Protein AF-W9SFI8-F1 (afdb_monomer_lite)

Radius of gyration: 24.05 Å; chains: 1; bounding box: 27×28×85 Å

Organism: NCBI:txid981085

Structure (mmCIF, N/CA/C/O backbone):
data_AF-W9SFI8-F1
#
_entry.id   AF-W9SFI8-F1
#
loop_
_atom_site.group_PDB
_atom_site.id
_atom_site.type_symbol
_atom_site.label_atom_id
_atom_site.label_alt_id
_atom_site.label_comp_id
_atom_site.label_asym_id
_atom_site.label_entity_id
_atom_site.label_seq_id
_atom_site.pdbx_PDB_ins_code
_atom_site.Cartn_x
_atom_site.Cartn_y
_atom_site.Cartn_z
_atom_site.occupancy
_atom_site.B_iso_or_equiv
_atom_site.auth_seq_id
_atom_site.auth_comp_id
_atom_site.auth_asym_id
_atom_site.auth_atom_id
_atom_site.pdbx_PDB_model_num
ATOM 1 N N . MET A 1 1 ? -3.828 17.458 65.292 1.00 52.97 1 MET A N 1
ATOM 2 C CA . MET A 1 1 ? -2.712 16.498 65.233 1.00 52.97 1 MET A CA 1
ATOM 3 C C . MET A 1 1 ? -3.108 15.326 66.095 1.00 52.97 1 MET A C 1
ATOM 5 O O . MET A 1 1 ? -3.157 15.507 67.297 1.00 52.97 1 MET A O 1
ATOM 9 N N . GLU A 1 2 ? -3.453 14.208 65.468 1.00 46.56 2 GLU A N 1
ATOM 10 C CA . GLU A 1 2 ? -3.352 12.854 66.014 1.00 46.56 2 GLU A CA 1
ATOM 11 C C . GLU A 1 2 ? -3.424 11.916 64.805 1.00 46.56 2 GLU A C 1
ATOM 13 O O . GLU A 1 2 ? -4.372 11.939 64.022 1.00 46.56 2 GLU A O 1
ATOM 18 N N . GLU A 1 3 ? -2.321 11.217 64.590 1.00 44.62 3 GLU A N 1
ATOM 19 C CA . GLU A 1 3 ? -2.134 10.160 63.610 1.00 44.62 3 GLU A CA 1
ATOM 20 C C . GLU A 1 3 ? -2.510 8.836 64.289 1.00 44.62 3 GLU A C 1
ATOM 22 O O . GLU A 1 3 ? -2.102 8.624 65.431 1.00 44.62 3 GLU A O 1
ATOM 27 N N . ASN A 1 4 ? -3.223 7.934 63.610 1.00 44.16 4 ASN A N 1
ATOM 28 C CA . ASN A 1 4 ? -2.739 6.558 63.472 1.00 44.16 4 ASN A CA 1
ATOM 29 C C . ASN A 1 4 ? -3.579 5.724 62.505 1.00 44.16 4 ASN A C 1
ATOM 31 O O . ASN A 1 4 ? -4.810 5.744 62.531 1.00 44.16 4 ASN A O 1
ATOM 35 N N . GLY A 1 5 ? -2.869 4.964 61.675 1.00 44.84 5 GLY A N 1
ATOM 36 C CA . GLY A 1 5 ? -3.425 3.943 60.804 1.00 44.84 5 GLY A C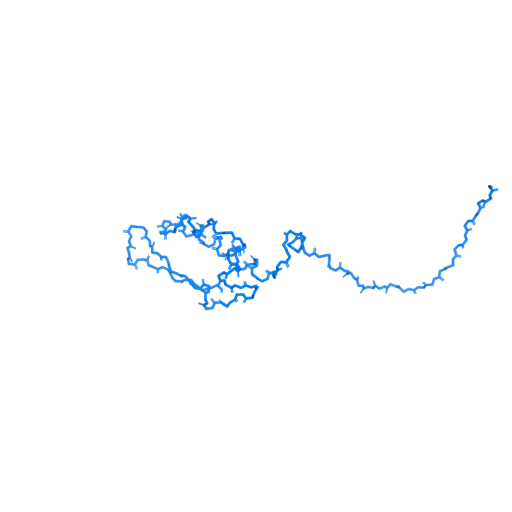A 1
ATOM 37 C C . GLY A 1 5 ? -3.803 2.660 61.545 1.00 44.84 5 GLY A C 1
ATOM 38 O O . GLY A 1 5 ? -3.413 2.414 62.684 1.00 44.84 5 GLY A O 1
ATOM 39 N N . GLY A 1 6 ? -4.550 1.808 60.848 1.00 35.06 6 GLY A N 1
ATOM 40 C CA . G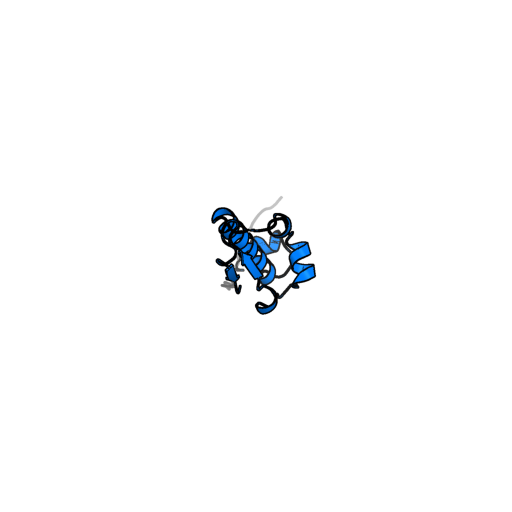LY A 1 6 ? -4.905 0.477 61.323 1.00 35.06 6 GLY A CA 1
ATOM 41 C C . GLY A 1 6 ? -5.645 -0.308 60.251 1.00 35.06 6 GLY A C 1
ATOM 42 O O . GLY A 1 6 ? -6.807 -0.050 59.970 1.00 35.06 6 GLY A O 1
ATOM 43 N N . SER A 1 7 ? -4.917 -1.236 59.641 1.00 50.00 7 SER A N 1
ATOM 44 C CA . SER A 1 7 ? -5.289 -2.109 58.528 1.00 50.00 7 SER A CA 1
ATOM 45 C C . SER A 1 7 ? -6.523 -2.985 58.797 1.00 50.00 7 SER A C 1
ATOM 47 O O . SER A 1 7 ? -6.740 -3.447 59.916 1.00 50.00 7 SER A O 1
ATOM 49 N N . SER A 1 8 ? -7.289 -3.302 57.752 1.00 46.19 8 SER A N 1
ATOM 50 C CA . SER A 1 8 ? -8.153 -4.489 57.713 1.00 46.19 8 SER A CA 1
ATOM 51 C C . SER A 1 8 ? -8.224 -5.009 56.282 1.00 46.19 8 SER A C 1
ATOM 53 O O . SER A 1 8 ? -8.701 -4.329 55.377 1.00 46.19 8 SER A O 1
ATOM 55 N N . GLY A 1 9 ? -7.662 -6.201 56.091 1.00 42.72 9 GLY A N 1
ATOM 56 C CA . GLY A 1 9 ? -7.616 -6.903 54.819 1.00 42.72 9 GLY A CA 1
ATOM 57 C C . GLY A 1 9 ? -8.971 -7.454 54.379 1.00 42.72 9 GLY A C 1
ATOM 58 O O . GLY A 1 9 ? -9.877 -7.676 55.179 1.00 42.72 9 GLY A O 1
ATOM 59 N N . GLY A 1 10 ? -9.066 -7.723 53.082 1.00 35.44 10 GLY A N 1
ATOM 60 C CA . GLY A 1 10 ? -10.178 -8.422 52.451 1.00 35.44 10 GLY A CA 1
ATOM 61 C C . GLY A 1 10 ? -9.831 -8.652 50.989 1.00 35.44 10 GLY A C 1
ATOM 62 O O . GLY A 1 10 ? -9.681 -7.694 50.241 1.00 35.44 10 GLY A O 1
ATOM 63 N N . GLY A 1 11 ? -9.584 -9.911 50.639 1.00 45.00 11 GLY A N 1
ATOM 64 C CA . GLY A 1 11 ? -8.955 -10.329 49.393 1.00 45.00 11 GLY A CA 1
ATOM 65 C C . GLY A 1 11 ? -9.792 -10.154 48.129 1.00 45.00 11 GLY A C 1
ATOM 66 O O . GLY A 1 11 ? -11.002 -9.944 48.160 1.00 45.00 11 GLY A O 1
ATOM 67 N N . GLY A 1 12 ? -9.092 -10.317 47.010 1.00 39.34 12 GLY A N 1
ATOM 68 C CA . GLY A 1 12 ? -9.652 -10.375 45.670 1.00 39.34 12 GLY A CA 1
ATOM 69 C C . GLY A 1 12 ? -8.699 -9.729 44.682 1.00 39.34 12 GLY A C 1
ATOM 70 O O . GLY A 1 12 ? -8.871 -8.565 44.350 1.00 39.34 12 GLY A O 1
ATOM 71 N N . GLU A 1 13 ? -7.688 -10.469 44.226 1.00 47.56 13 GLU A N 1
ATOM 72 C CA . GLU A 1 13 ? -7.017 -10.164 42.962 1.00 47.56 13 GLU A CA 1
ATOM 73 C C . GLU A 1 13 ? -8.071 -10.144 41.845 1.00 47.56 13 GLU A C 1
ATOM 75 O O . GLU A 1 13 ? -8.671 -11.188 41.570 1.00 47.56 13 GLU A O 1
ATOM 80 N N . PRO A 1 14 ? -8.289 -9.036 41.121 1.00 48.72 14 PRO A N 1
ATOM 81 C CA . PRO A 1 14 ? -8.623 -9.170 39.725 1.00 48.72 14 PRO A CA 1
ATOM 82 C C . PRO A 1 14 ? -7.301 -9.456 39.010 1.00 48.72 14 PRO A C 1
ATOM 84 O O . PRO A 1 14 ? -6.542 -8.542 38.693 1.00 48.72 14 PRO A O 1
ATOM 87 N N . ASN A 1 15 ? -7.029 -10.735 38.741 1.00 49.38 15 ASN A N 1
ATOM 88 C CA . ASN A 1 15 ? -6.148 -11.135 37.640 1.00 49.38 15 ASN A CA 1
ATOM 89 C C . ASN A 1 15 ? -6.818 -10.725 36.320 1.00 49.38 15 ASN A C 1
ATOM 91 O O . ASN A 1 15 ? -7.342 -11.533 35.561 1.00 49.38 15 ASN A O 1
ATOM 95 N N . GLY A 1 16 ? -6.878 -9.419 36.111 1.00 52.50 16 GLY A N 1
ATOM 96 C CA . GLY A 1 16 ? -7.240 -8.757 34.883 1.00 52.50 16 GLY A CA 1
ATOM 97 C C . GLY A 1 16 ? -6.113 -7.789 34.629 1.00 52.50 16 GLY A C 1
ATOM 98 O O . GLY A 1 16 ? -6.263 -6.594 34.864 1.00 52.50 16 GLY A O 1
ATOM 99 N N . GLU A 1 17 ? -4.961 -8.323 34.226 1.00 50.00 17 GLU A N 1
ATOM 100 C CA . GLU A 1 17 ? -3.935 -7.526 33.579 1.00 50.00 17 GLU A CA 1
ATOM 101 C C . GLU A 1 17 ? -4.649 -6.791 32.443 1.00 50.00 17 GLU A C 1
ATOM 103 O O . GLU A 1 17 ? -4.990 -7.376 31.414 1.00 50.00 17 GLU A O 1
ATOM 108 N N . THR A 1 18 ? -4.981 -5.517 32.659 1.00 57.53 18 THR A N 1
ATOM 109 C CA . THR A 1 18 ? -5.346 -4.612 31.581 1.00 57.53 18 THR A CA 1
ATOM 110 C C . THR A 1 18 ? -4.141 -4.620 30.668 1.00 57.53 18 THR A C 1
ATOM 112 O O . THR A 1 18 ? -3.165 -3.926 30.950 1.00 57.53 18 THR A O 1
ATOM 115 N N . LEU A 1 19 ? -4.170 -5.470 29.636 1.00 60.75 19 LEU A N 1
ATOM 116 C CA . LEU A 1 19 ? -3.234 -5.426 28.526 1.00 60.75 19 LEU A CA 1
ATOM 117 C C . LEU A 1 19 ? -3.214 -3.965 28.101 1.00 60.75 19 LEU A C 1
ATOM 119 O O . LEU A 1 19 ? -4.211 -3.460 27.580 1.00 60.75 19 LEU A O 1
ATOM 123 N N . GLY A 1 20 ? -2.139 -3.266 28.476 1.00 64.25 20 GLY A N 1
ATOM 124 C CA . GLY A 1 20 ? -2.043 -1.825 28.324 1.00 64.25 20 GLY A CA 1
ATOM 125 C C . GLY A 1 20 ? -2.396 -1.473 26.891 1.00 64.25 20 GLY A C 1
ATOM 126 O O . GLY A 1 20 ? -1.986 -2.176 25.962 1.00 64.25 20 GLY A O 1
ATOM 127 N N . THR A 1 21 ? -3.213 -0.438 26.709 1.00 65.25 21 THR A N 1
ATOM 128 C CA . THR A 1 21 ? -3.667 -0.037 25.381 1.00 65.25 21 THR A CA 1
ATOM 129 C C . THR A 1 21 ? -2.443 0.083 24.475 1.00 65.25 21 THR A C 1
ATOM 131 O O . THR A 1 21 ? -1.486 0.780 24.814 1.00 65.25 21 THR A O 1
ATOM 134 N N . CYS A 1 22 ? -2.424 -0.662 23.363 1.00 65.12 22 CYS A N 1
ATOM 135 C CA . CYS A 1 22 ? -1.280 -0.695 22.450 1.00 65.12 22 CYS A CA 1
ATOM 136 C C . CYS A 1 22 ? -0.866 0.742 22.111 1.00 65.12 22 CYS A C 1
ATOM 138 O O . CYS A 1 22 ? -1.745 1.545 21.811 1.00 65.12 22 CYS A O 1
ATOM 140 N N . LEU A 1 23 ? 0.431 1.077 22.117 1.00 71.88 23 LEU A N 1
ATOM 141 C CA . LEU A 1 23 ? 0.924 2.442 21.843 1.00 71.88 23 LEU A CA 1
ATOM 142 C C . LEU A 1 23 ? 0.316 3.057 20.569 1.00 71.88 23 LEU A C 1
ATOM 144 O O . LEU A 1 23 ? 0.106 4.265 20.498 1.00 71.88 23 LEU A O 1
ATOM 148 N N . SER A 1 24 ? -0.037 2.215 19.593 1.00 66.31 24 SER A N 1
ATOM 149 C CA . SER A 1 24 ? -0.761 2.614 18.384 1.00 66.31 24 SER A CA 1
ATOM 150 C C . SER A 1 24 ? -2.086 3.334 18.694 1.00 66.31 24 SER A C 1
ATOM 152 O O . SER A 1 24 ? -2.339 4.389 18.129 1.00 66.31 24 SER A O 1
ATOM 154 N N . SER A 1 25 ? -2.870 2.855 19.665 1.00 67.31 25 SER A N 1
ATOM 155 C CA . SER A 1 25 ? -4.146 3.463 20.093 1.00 67.31 25 SER A CA 1
ATOM 156 C C . SER A 1 25 ? -4.013 4.835 20.767 1.00 67.31 25 SER A C 1
ATOM 158 O O . SER A 1 25 ? -4.979 5.595 20.818 1.00 67.31 25 SER A O 1
ATOM 160 N N . LEU A 1 26 ? -2.827 5.163 21.291 1.00 70.06 26 LEU A N 1
ATOM 161 C CA . LEU A 1 26 ? -2.546 6.473 21.881 1.00 70.06 26 LEU A CA 1
ATOM 162 C C . LEU A 1 26 ? -2.245 7.518 20.798 1.00 70.06 26 LEU A C 1
ATOM 164 O O . LEU A 1 26 ? -2.596 8.687 20.942 1.00 70.06 26 LEU A O 1
ATOM 168 N N . ILE A 1 27 ? -1.590 7.086 19.720 1.00 75.75 27 ILE A N 1
ATOM 169 C CA . ILE A 1 27 ? -1.166 7.930 18.596 1.00 75.75 27 ILE A CA 1
ATOM 170 C C . ILE A 1 27 ? -2.294 8.066 17.568 1.00 75.75 27 ILE A C 1
ATOM 172 O O . ILE A 1 27 ? -2.421 9.090 16.898 1.00 75.75 27 ILE A O 1
ATOM 176 N N . ASP A 1 28 ? -3.132 7.041 17.458 1.00 78.25 28 ASP A N 1
ATOM 177 C CA . ASP A 1 28 ? -4.121 6.909 16.412 1.00 78.25 28 ASP A CA 1
ATOM 178 C C . ASP A 1 28 ? -5.450 6.367 16.955 1.00 78.25 28 ASP A C 1
ATOM 180 O O . ASP A 1 28 ? -5.529 5.273 17.508 1.00 78.25 28 ASP A O 1
ATOM 184 N N . LYS A 1 29 ? -6.518 7.148 16.760 1.00 80.25 29 LYS A N 1
ATOM 185 C CA . LYS A 1 29 ? -7.880 6.821 17.212 1.00 80.25 29 LYS A CA 1
ATOM 186 C C . LYS A 1 29 ? -8.664 5.954 16.222 1.00 80.25 29 LYS A C 1
ATOM 188 O O . LYS A 1 29 ? -9.821 5.636 16.488 1.00 80.25 29 LYS A O 1
ATOM 193 N N . GLY A 1 30 ? -8.096 5.647 15.056 1.00 82.31 30 GLY A N 1
ATOM 194 C CA . GLY A 1 30 ? -8.737 4.768 14.083 1.00 82.31 30 GLY A CA 1
ATOM 195 C C . GLY A 1 30 ? -8.504 3.285 14.367 1.00 82.31 30 GLY A C 1
ATOM 196 O O . GLY A 1 30 ? -7.928 2.892 15.378 1.00 82.31 30 GLY A O 1
ATOM 197 N N . SER A 1 31 ? -8.967 2.436 13.453 1.00 87.38 31 SER A N 1
ATOM 198 C CA . SER A 1 31 ? -8.809 0.987 13.575 1.00 87.38 31 SER A CA 1
ATOM 199 C C . SER A 1 31 ? -7.342 0.570 13.441 1.00 87.38 31 SER A C 1
ATOM 201 O O . SER A 1 31 ? -6.664 0.945 12.476 1.00 87.38 31 SER A O 1
ATOM 203 N N . VAL A 1 32 ? -6.889 -0.290 14.359 1.00 87.94 32 VAL A N 1
ATOM 204 C CA . VAL A 1 32 ? -5.560 -0.930 14.336 1.00 87.94 32 VAL A CA 1
ATOM 205 C C . VAL A 1 32 ? -5.328 -1.699 13.033 1.00 87.94 32 VAL A C 1
ATOM 207 O O . VAL A 1 32 ? -4.205 -1.786 12.544 1.00 87.94 32 VAL A O 1
ATOM 210 N N . GLU A 1 33 ? -6.381 -2.251 12.435 1.00 89.12 33 GLU A N 1
ATOM 211 C CA . GLU A 1 33 ? -6.282 -3.000 11.185 1.00 89.12 33 GLU A CA 1
ATOM 212 C C . GLU A 1 33 ? -5.878 -2.108 10.008 1.00 89.12 33 GLU A C 1
ATOM 214 O O . GLU A 1 33 ? -4.876 -2.391 9.353 1.00 89.12 33 GLU A O 1
ATOM 219 N N . SER A 1 34 ? -6.571 -0.983 9.796 1.00 91.62 34 SER A N 1
ATOM 220 C CA . SER A 1 34 ? -6.170 -0.012 8.765 1.00 91.62 34 SER A CA 1
ATOM 221 C C . SER A 1 34 ? -4.749 0.515 8.966 1.00 91.62 34 SER A C 1
ATOM 223 O O . SER A 1 34 ? -4.036 0.723 7.989 1.00 91.62 34 SER A O 1
ATOM 225 N N . HIS A 1 35 ? -4.314 0.676 10.219 1.00 92.19 35 HIS A N 1
ATOM 226 C CA . HIS A 1 35 ? -2.953 1.095 10.540 1.00 92.19 35 HIS A CA 1
ATOM 227 C C . HIS A 1 35 ? -1.928 0.036 10.113 1.00 92.19 35 HIS A C 1
ATOM 229 O O . HIS A 1 35 ? -0.926 0.364 9.479 1.00 92.19 35 HIS A O 1
ATOM 235 N N . ARG A 1 36 ? -2.186 -1.245 10.411 1.00 91.44 36 ARG A N 1
ATOM 236 C CA . ARG A 1 36 ? -1.312 -2.352 9.995 1.00 91.44 36 ARG A CA 1
ATOM 237 C C . ARG A 1 36 ? -1.206 -2.437 8.477 1.00 91.44 36 ARG A C 1
ATOM 239 O O . ARG A 1 36 ? -0.091 -2.432 7.970 1.00 91.44 36 ARG A O 1
ATOM 246 N N . TYR A 1 37 ? -2.331 -2.434 7.759 1.00 93.25 37 TYR A N 1
ATOM 247 C CA . TYR A 1 37 ? -2.314 -2.476 6.293 1.00 93.25 37 TYR A CA 1
ATOM 248 C C . TYR A 1 37 ? -1.607 -1.271 5.680 1.00 93.25 37 TYR A C 1
ATOM 250 O O . TYR A 1 37 ? -0.861 -1.430 4.715 1.00 93.25 37 TYR A O 1
ATOM 258 N N . PHE A 1 38 ? -1.802 -0.081 6.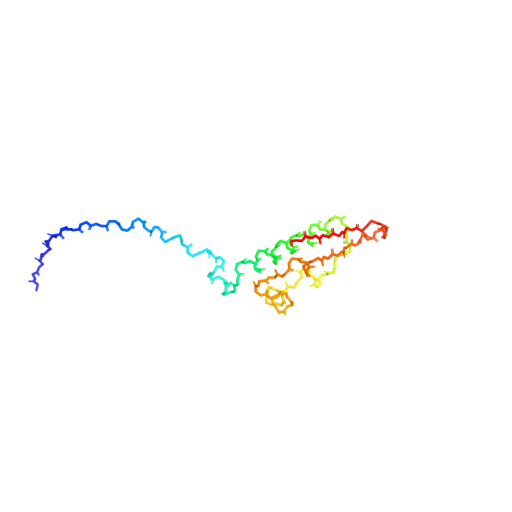250 1.00 93.62 38 PHE A N 1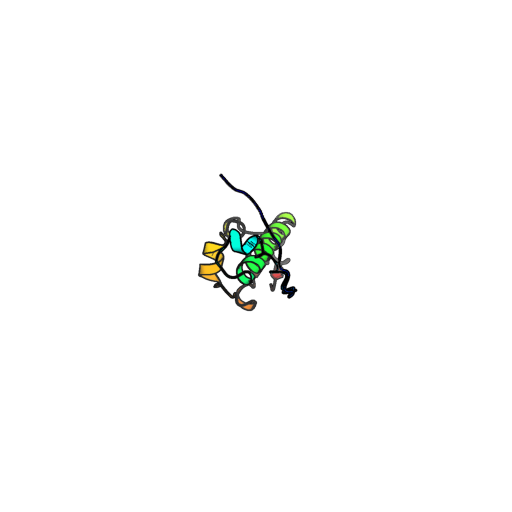
ATOM 259 C CA . PHE A 1 38 ? -1.085 1.114 5.828 1.00 93.62 38 PHE A CA 1
ATOM 260 C C . PHE A 1 38 ? 0.431 0.922 5.949 1.00 93.62 38 PHE A C 1
ATOM 262 O O . PHE A 1 38 ? 1.133 1.038 4.947 1.00 93.62 38 PHE A O 1
ATOM 269 N N . LEU A 1 39 ? 0.935 0.551 7.131 1.00 93.62 39 LEU A N 1
ATOM 270 C CA . LEU A 1 39 ? 2.371 0.337 7.340 1.00 93.62 39 LEU A CA 1
ATOM 271 C C . LEU A 1 39 ? 2.922 -0.766 6.434 1.00 93.62 39 LEU A C 1
ATOM 273 O O . LEU A 1 39 ? 3.939 -0.563 5.774 1.00 93.62 39 LEU A O 1
ATOM 277 N N . SER A 1 40 ? 2.225 -1.903 6.341 1.00 93.25 40 SER A N 1
ATOM 278 C CA . SER A 1 40 ? 2.608 -3.001 5.452 1.00 93.25 40 SER A CA 1
ATOM 279 C C . SER A 1 40 ? 2.716 -2.538 4.002 1.00 93.25 40 SER A C 1
ATOM 281 O O . SER A 1 40 ? 3.693 -2.875 3.334 1.00 93.25 40 SER A O 1
ATOM 283 N N . ARG A 1 41 ? 1.763 -1.728 3.523 1.00 93.50 41 ARG A N 1
ATOM 284 C CA . ARG A 1 41 ? 1.777 -1.170 2.167 1.00 93.50 41 ARG A CA 1
ATOM 285 C C . ARG A 1 41 ? 2.958 -0.232 1.949 1.00 93.50 41 ARG A C 1
ATOM 287 O O . ARG A 1 41 ? 3.644 -0.390 0.943 1.00 93.50 41 ARG A O 1
ATOM 294 N N . ILE A 1 42 ? 3.209 0.705 2.864 1.00 94.81 42 ILE A N 1
ATOM 295 C CA . ILE A 1 42 ? 4.335 1.643 2.746 1.00 94.81 42 ILE A CA 1
ATOM 296 C C . ILE A 1 42 ? 5.658 0.880 2.676 1.00 94.81 42 ILE A C 1
ATOM 298 O O . ILE A 1 42 ? 6.403 1.051 1.713 1.00 94.81 42 ILE A O 1
ATOM 302 N N . THR A 1 43 ? 5.893 -0.052 3.603 1.00 95.31 43 THR A N 1
ATOM 303 C CA . THR A 1 43 ? 7.109 -0.875 3.601 1.00 95.31 43 THR A CA 1
ATOM 304 C C . THR A 1 43 ? 7.267 -1.653 2.295 1.00 95.31 43 THR A C 1
ATOM 306 O O . THR A 1 43 ? 8.362 -1.716 1.742 1.00 95.31 43 THR A O 1
ATOM 309 N N . LEU A 1 44 ? 6.190 -2.234 1.757 1.00 94.62 44 LEU A N 1
ATOM 310 C CA . LEU A 1 44 ? 6.248 -2.968 0.489 1.00 94.62 44 LEU A CA 1
ATOM 311 C C . LEU A 1 44 ? 6.596 -2.059 -0.694 1.00 94.62 44 LEU A C 1
ATOM 313 O O . LEU A 1 44 ? 7.402 -2.442 -1.541 1.00 94.62 44 LEU A O 1
ATOM 317 N N . LEU A 1 45 ? 6.012 -0.863 -0.754 1.00 95.00 45 LEU A N 1
ATOM 318 C CA . LEU A 1 45 ? 6.283 0.116 -1.806 1.00 95.00 45 LEU A CA 1
ATOM 319 C C . LEU A 1 45 ? 7.730 0.619 -1.752 1.00 95.00 45 LEU A C 1
ATOM 321 O O . LEU A 1 45 ? 8.390 0.675 -2.789 1.00 95.00 45 LEU A O 1
ATOM 325 N N . GLU A 1 46 ? 8.254 0.905 -0.561 1.00 96.00 46 GLU A N 1
ATOM 326 C CA . GLU A 1 46 ? 9.666 1.253 -0.358 1.00 96.00 46 GLU A CA 1
ATOM 327 C C . GLU A 1 46 ? 10.584 0.102 -0.787 1.00 96.00 46 GLU A C 1
ATOM 329 O O . GLU A 1 46 ? 11.470 0.283 -1.621 1.00 96.00 46 GLU A O 1
ATOM 334 N N . MET A 1 47 ? 10.291 -1.122 -0.339 1.00 96.12 47 MET A N 1
ATOM 335 C CA . MET A 1 47 ? 11.029 -2.323 -0.731 1.00 96.12 47 MET A CA 1
ATOM 336 C C . MET A 1 47 ? 11.052 -2.570 -2.246 1.00 96.12 47 MET A C 1
ATOM 338 O O . MET A 1 47 ? 12.018 -3.140 -2.764 1.00 96.12 47 MET A O 1
ATOM 342 N N . LEU A 1 48 ? 9.969 -2.244 -2.951 1.00 95.19 48 LEU A N 1
ATOM 343 C CA . LEU A 1 48 ? 9.872 -2.383 -4.404 1.00 95.19 48 LEU A CA 1
ATOM 344 C C . LEU A 1 48 ? 10.664 -1.280 -5.107 1.00 95.19 48 LEU A C 1
ATOM 346 O O . LEU A 1 48 ? 11.393 -1.566 -6.058 1.00 95.19 48 LEU A O 1
ATOM 350 N N . LYS A 1 49 ? 10.586 -0.044 -4.609 1.00 95.25 49 LYS A N 1
ATOM 351 C CA . LYS A 1 49 ? 11.388 1.077 -5.103 1.00 95.25 49 LYS A CA 1
ATOM 352 C C . LYS A 1 49 ? 12.886 0.778 -5.004 1.00 95.25 49 LYS A C 1
ATOM 354 O O . LYS A 1 49 ? 13.591 0.918 -6.001 1.00 95.25 49 LYS A O 1
ATOM 359 N N . ASP A 1 50 ? 13.346 0.276 -3.860 1.00 95.62 50 ASP A N 1
ATOM 360 C CA . ASP A 1 50 ? 14.753 -0.092 -3.634 1.00 95.62 50 ASP A CA 1
ATOM 361 C C . ASP A 1 50 ? 15.232 -1.205 -4.578 1.00 95.62 50 ASP A C 1
ATOM 363 O O . ASP A 1 50 ? 16.408 -1.282 -4.930 1.00 95.62 50 ASP A O 1
ATOM 367 N N . ARG A 1 51 ? 14.310 -2.055 -5.044 1.00 94.81 51 ARG A N 1
ATOM 368 C CA . ARG A 1 51 ? 14.574 -3.119 -6.025 1.00 94.81 51 ARG A CA 1
ATOM 369 C C . ARG A 1 51 ? 14.496 -2.658 -7.484 1.00 94.81 51 ARG A C 1
ATOM 371 O O . ARG A 1 51 ? 14.577 -3.498 -8.375 1.00 94.81 51 ARG A O 1
ATOM 378 N N . GLY A 1 52 ? 14.331 -1.362 -7.748 1.00 95.44 52 GLY A N 1
ATOM 379 C CA . GLY A 1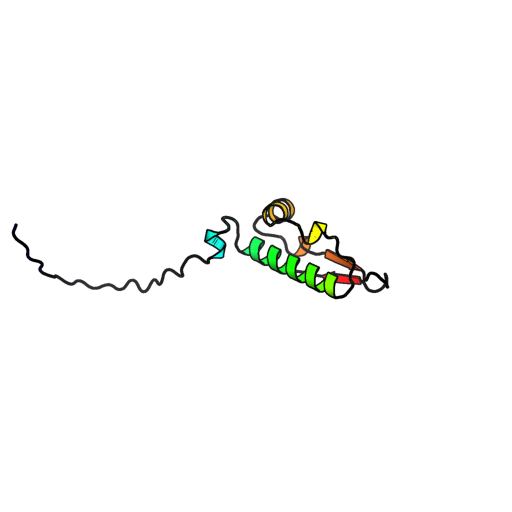 52 ? 14.286 -0.813 -9.107 1.00 95.44 52 GLY A CA 1
ATOM 380 C C . GLY A 1 52 ? 12.913 -0.891 -9.784 1.00 95.44 52 GLY A C 1
ATOM 381 O O . GLY A 1 52 ? 12.823 -0.791 -11.011 1.00 95.44 52 GLY A O 1
ATOM 382 N N . TYR A 1 53 ? 11.833 -1.063 -9.016 1.00 96.50 53 TYR A N 1
ATOM 383 C CA . TYR A 1 53 ? 10.475 -0.933 -9.546 1.00 96.50 53 TYR A CA 1
ATOM 384 C C . TYR A 1 53 ? 10.036 0.530 -9.618 1.00 96.50 53 TYR A C 1
ATOM 386 O O . TYR A 1 53 ? 10.437 1.372 -8.815 1.00 96.50 53 TYR A O 1
ATOM 394 N N . SER A 1 54 ? 9.181 0.825 -10.595 1.00 95.25 54 SER A N 1
ATOM 395 C CA . SER A 1 54 ? 8.566 2.136 -10.761 1.00 95.25 54 SER A CA 1
ATOM 396 C C . SER A 1 54 ? 7.472 2.318 -9.713 1.00 95.25 54 SER A C 1
ATOM 398 O O . SER A 1 54 ? 6.349 1.840 -9.876 1.00 95.25 54 SER A O 1
ATOM 400 N N . VAL A 1 55 ? 7.835 2.970 -8.611 1.00 94.94 55 VAL A N 1
ATOM 401 C CA . VAL A 1 55 ? 6.928 3.302 -7.511 1.00 94.94 55 VAL A CA 1
ATOM 402 C C . VAL A 1 55 ? 6.804 4.825 -7.419 1.00 94.94 55 VAL A C 1
ATOM 404 O O . VAL A 1 55 ? 7.814 5.495 -7.177 1.00 94.94 55 VAL A O 1
ATOM 407 N N . PRO A 1 56 ? 5.601 5.397 -7.609 1.00 92.25 56 PRO A N 1
ATOM 408 C CA . PRO A 1 56 ? 5.380 6.829 -7.453 1.00 92.25 56 PRO A CA 1
ATOM 409 C C . PRO A 1 56 ? 5.665 7.294 -6.023 1.00 92.25 56 PRO A C 1
ATOM 411 O O . PRO A 1 56 ? 5.194 6.698 -5.055 1.00 92.25 56 PRO A O 1
ATOM 414 N N . SER A 1 57 ? 6.370 8.418 -5.868 1.00 90.62 57 SER A N 1
ATOM 415 C CA . SER A 1 57 ? 6.593 9.018 -4.543 1.00 90.62 57 SER A CA 1
ATOM 416 C C . SER A 1 57 ? 5.285 9.415 -3.848 1.00 90.62 57 SER A C 1
ATOM 418 O O . SER A 1 57 ? 5.241 9.444 -2.624 1.00 90.62 57 SER A O 1
ATOM 420 N N . SER A 1 58 ? 4.216 9.693 -4.606 1.00 91.62 58 SER A N 1
ATOM 421 C CA . SER A 1 58 ? 2.875 9.954 -4.064 1.00 91.62 58 SER A CA 1
ATOM 422 C C . SER A 1 58 ? 2.308 8.771 -3.283 1.00 91.62 58 SER A C 1
ATOM 424 O O . SER A 1 58 ? 1.604 8.985 -2.303 1.00 91.62 58 SER A O 1
ATOM 426 N N . ASP A 1 59 ? 2.634 7.542 -3.688 1.00 89.81 59 ASP A N 1
ATOM 427 C CA . ASP A 1 59 ? 2.100 6.332 -3.060 1.00 89.81 59 ASP A CA 1
ATOM 428 C C . ASP A 1 59 ? 2.828 6.021 -1.747 1.00 89.81 59 ASP A C 1
ATOM 430 O O . ASP A 1 59 ? 2.217 5.516 -0.809 1.00 89.81 59 ASP A O 1
ATOM 434 N N . ILE A 1 60 ? 4.121 6.360 -1.666 1.00 92.12 60 ILE A N 1
ATOM 435 C CA . ILE A 1 60 ? 4.940 6.232 -0.448 1.00 92.12 60 ILE A CA 1
ATOM 436 C C . ILE A 1 60 ? 4.608 7.350 0.549 1.00 92.12 60 ILE A C 1
ATOM 438 O O . ILE A 1 60 ? 4.538 7.116 1.749 1.00 92.12 60 ILE A O 1
ATOM 442 N N . ASN A 1 61 ? 4.364 8.566 0.056 1.00 93.00 61 ASN A N 1
ATOM 443 C CA . ASN A 1 61 ? 4.055 9.728 0.892 1.00 93.00 61 ASN A CA 1
ATOM 444 C C . ASN A 1 61 ? 2.568 9.824 1.279 1.00 93.00 61 ASN A C 1
ATOM 446 O O . ASN A 1 61 ? 2.148 10.842 1.833 1.00 93.00 61 ASN A O 1
ATOM 450 N N . LEU A 1 62 ? 1.761 8.806 0.967 1.00 93.94 62 LEU A N 1
ATOM 451 C CA . LEU A 1 62 ? 0.351 8.765 1.337 1.00 93.94 62 LEU A CA 1
ATOM 452 C C . LEU A 1 62 ? 0.224 8.812 2.865 1.00 93.94 62 LEU A C 1
ATOM 454 O O . LEU A 1 62 ? 0.862 8.035 3.572 1.00 93.94 62 LEU A O 1
ATOM 458 N N . SER A 1 63 ? -0.611 9.707 3.394 1.00 94.50 63 SER A N 1
ATOM 459 C CA . SER A 1 63 ? -0.846 9.765 4.837 1.00 94.50 63 SER A CA 1
ATOM 460 C C . SER A 1 63 ? -1.795 8.646 5.287 1.00 94.50 63 SER A C 1
ATOM 462 O O . SER A 1 63 ? -2.666 8.207 4.532 1.00 94.50 63 SER A O 1
ATOM 464 N N . LEU A 1 64 ? -1.693 8.214 6.549 1.00 93.00 64 LEU A N 1
ATOM 465 C CA . LEU A 1 64 ? -2.639 7.248 7.128 1.00 93.00 64 LEU A CA 1
ATOM 466 C C . LEU A 1 64 ? -4.091 7.762 7.078 1.00 93.00 64 LEU A C 1
ATOM 468 O O . LEU A 1 64 ? -5.029 6.980 6.909 1.00 93.00 64 LEU A O 1
ATOM 472 N N . HIS A 1 65 ? -4.284 9.077 7.215 1.00 93.69 65 HIS A N 1
ATOM 473 C CA . HIS A 1 65 ? -5.597 9.700 7.082 1.00 93.69 65 HIS A CA 1
ATOM 474 C C . HIS A 1 65 ? -6.170 9.477 5.677 1.00 93.69 65 HIS A C 1
ATOM 476 O O . HIS A 1 65 ? -7.283 8.971 5.544 1.00 93.69 65 HIS A O 1
ATOM 482 N N . ASP A 1 66 ? -5.394 9.780 4.638 1.00 94.44 66 ASP A N 1
ATOM 483 C CA . ASP A 1 66 ? -5.846 9.661 3.249 1.00 94.44 66 ASP A CA 1
ATOM 484 C C . ASP A 1 66 ? -6.031 8.199 2.846 1.00 94.44 66 ASP A C 1
ATOM 486 O O . ASP A 1 66 ? -7.012 7.853 2.189 1.00 94.44 66 ASP A O 1
ATOM 490 N N . PHE A 1 67 ? -5.160 7.310 3.331 1.00 94.06 67 PHE A N 1
ATOM 491 C CA . PHE A 1 67 ? -5.336 5.868 3.185 1.00 94.06 67 PHE A CA 1
ATOM 492 C C . PHE A 1 67 ? -6.715 5.421 3.689 1.00 94.06 67 PHE A C 1
ATOM 494 O O . PHE A 1 67 ? -7.426 4.690 3.002 1.00 94.06 67 PHE A O 1
ATOM 501 N N . ARG A 1 68 ? -7.151 5.911 4.851 1.00 93.75 68 ARG A N 1
ATOM 502 C CA . ARG A 1 68 ? -8.472 5.586 5.406 1.00 93.75 68 ARG A CA 1
ATOM 503 C C . ARG A 1 68 ? -9.627 6.239 4.667 1.00 93.75 68 ARG A C 1
ATOM 505 O O . ARG A 1 68 ? -10.698 5.645 4.628 1.00 93.75 68 ARG A O 1
ATOM 512 N N . GLN A 1 69 ? -9.436 7.414 4.073 1.00 93.44 69 GLN A N 1
ATOM 513 C CA . GLN A 1 69 ? -10.454 8.007 3.200 1.00 93.44 69 GLN A CA 1
ATOM 514 C C . GLN A 1 69 ? -10.678 7.150 1.944 1.00 93.44 69 GLN A C 1
ATOM 516 O O . GLN A 1 69 ? -11.808 7.016 1.483 1.00 93.44 69 GLN A O 1
ATOM 521 N N . ILE A 1 70 ? -9.620 6.527 1.415 1.00 92.44 70 ILE A N 1
ATOM 522 C CA . ILE A 1 70 ? -9.683 5.704 0.197 1.00 92.44 70 ILE A CA 1
ATOM 523 C C . ILE A 1 70 ? -10.189 4.280 0.496 1.00 92.44 70 ILE A C 1
ATOM 525 O O . ILE A 1 70 ? -11.078 3.767 -0.196 1.00 92.44 70 ILE A O 1
ATOM 529 N N . TYR A 1 71 ? -9.621 3.628 1.515 1.00 91.75 71 TYR A N 1
ATOM 530 C CA . TYR A 1 71 ? -9.828 2.201 1.796 1.00 91.75 71 TYR A CA 1
ATOM 531 C C . TYR A 1 71 ? -10.727 1.922 3.006 1.00 91.75 71 TYR A C 1
ATOM 533 O O . TYR A 1 71 ? -11.232 0.811 3.137 1.00 91.75 71 TYR A O 1
ATOM 541 N N . GLY A 1 72 ? -10.988 2.918 3.854 1.00 91.88 72 GLY A N 1
ATOM 542 C CA . GLY A 1 72 ? -11.798 2.781 5.063 1.00 91.88 72 GLY A CA 1
ATOM 543 C C . GLY A 1 72 ? -11.000 2.403 6.316 1.00 91.88 72 GLY A C 1
ATOM 544 O O . GLY A 1 72 ? -9.787 2.201 6.294 1.00 91.88 72 GLY A O 1
ATOM 545 N N . GLN A 1 73 ? -11.709 2.321 7.446 1.00 92.00 73 GLN A N 1
ATOM 546 C CA . GLN A 1 73 ? -11.146 1.889 8.737 1.00 92.00 73 GLN A CA 1
ATOM 547 C C . GLN A 1 73 ? -10.943 0.368 8.812 1.00 92.00 73 GLN A C 1
ATOM 549 O O . GLN A 1 73 ? -10.077 -0.108 9.542 1.00 92.00 73 GLN A O 1
ATOM 554 N N . ILE A 1 74 ? -11.731 -0.389 8.055 1.00 90.25 74 ILE A N 1
ATOM 555 C CA . ILE A 1 74 ? -11.606 -1.839 7.895 1.00 90.25 74 ILE A CA 1
ATOM 556 C C . ILE A 1 74 ? -11.409 -2.057 6.393 1.00 90.25 74 ILE A C 1
ATOM 558 O O . ILE A 1 74 ? -12.398 -2.102 5.659 1.00 90.25 74 ILE A O 1
ATOM 562 N N . PRO A 1 75 ? -10.154 -2.026 5.911 1.00 88.56 75 PRO A N 1
ATOM 563 C CA . PRO A 1 75 ? -9.868 -2.119 4.489 1.00 88.56 75 PRO A CA 1
ATOM 564 C C . PRO A 1 75 ? -10.266 -3.477 3.923 1.00 88.56 75 PRO A C 1
ATOM 566 O O . PRO A 1 75 ? -10.002 -4.512 4.527 1.00 88.56 75 PRO A O 1
ATOM 569 N N . ASP A 1 76 ? -10.843 -3.462 2.729 1.00 87.38 76 ASP A N 1
ATOM 570 C CA . ASP A 1 76 ? -11.023 -4.666 1.925 1.00 87.38 76 ASP A CA 1
ATOM 571 C C . ASP A 1 76 ? -9.694 -5.026 1.239 1.00 87.38 76 ASP A C 1
ATOM 573 O O . ASP A 1 76 ? -9.159 -4.236 0.454 1.00 87.38 76 ASP A O 1
ATOM 577 N N . VAL A 1 77 ? -9.176 -6.215 1.546 1.00 85.12 77 VAL A N 1
ATOM 578 C CA . VAL A 1 77 ? -7.926 -6.787 1.017 1.00 85.12 77 VAL A CA 1
ATOM 579 C C . VAL A 1 77 ? -7.896 -6.769 -0.512 1.00 85.12 77 VAL A C 1
ATOM 581 O O . VAL A 1 77 ? -6.890 -6.383 -1.116 1.00 85.12 77 VAL A O 1
ATOM 584 N N . ASP A 1 78 ? -9.018 -7.078 -1.163 1.00 86.31 78 ASP A N 1
ATOM 585 C CA . ASP A 1 78 ? -9.083 -7.104 -2.626 1.00 86.31 78 ASP A CA 1
ATOM 586 C C . ASP A 1 78 ? -8.882 -5.708 -3.230 1.00 86.31 78 ASP A C 1
ATOM 588 O O . ASP A 1 78 ? -8.303 -5.555 -4.312 1.00 86.31 78 ASP A O 1
ATOM 592 N N . ARG A 1 79 ? -9.293 -4.663 -2.501 1.00 88.56 79 ARG A N 1
ATOM 593 C CA . ARG A 1 79 ? -9.114 -3.260 -2.898 1.00 88.56 79 ARG A CA 1
ATOM 594 C C . ARG A 1 79 ? -7.707 -2.741 -2.616 1.00 88.56 79 ARG A C 1
ATOM 596 O O . ARG A 1 79 ? -7.318 -1.736 -3.208 1.00 88.56 79 ARG A O 1
ATOM 603 N N . LEU A 1 80 ? -6.934 -3.397 -1.748 1.00 88.12 80 LEU A N 1
ATOM 604 C CA . LEU A 1 80 ? -5.545 -3.022 -1.456 1.00 88.12 80 LEU A CA 1
ATOM 605 C C . LEU A 1 80 ? -4.559 -3.470 -2.534 1.00 88.12 80 LEU A C 1
ATOM 607 O O . LEU A 1 80 ? -3.425 -2.984 -2.552 1.00 88.12 80 LEU A O 1
ATOM 611 N N . ARG A 1 81 ? -4.991 -4.349 -3.442 1.00 89.62 81 ARG A N 1
ATOM 612 C CA . ARG A 1 81 ? -4.181 -4.863 -4.542 1.00 89.62 81 ARG A CA 1
ATOM 613 C C . ARG A 1 81 ? -3.580 -3.735 -5.378 1.00 89.62 81 ARG A C 1
ATOM 615 O O . ARG A 1 81 ? -4.263 -2.806 -5.806 1.00 89.62 81 ARG A O 1
ATOM 622 N N . PHE A 1 82 ? -2.300 -3.875 -5.699 1.00 88.94 82 PHE A N 1
ATOM 623 C CA . PHE A 1 82 ? -1.609 -2.975 -6.615 1.00 88.94 82 PHE A CA 1
ATOM 624 C C . PHE A 1 82 ? -0.644 -3.745 -7.520 1.00 88.94 82 PHE A C 1
ATOM 626 O O . PHE A 1 82 ? -0.290 -4.901 -7.264 1.00 88.94 82 PHE A O 1
ATOM 633 N N . SER A 1 83 ? -0.239 -3.109 -8.617 1.00 91.56 83 SER A N 1
ATOM 634 C CA . SER A 1 83 ? 0.757 -3.654 -9.535 1.00 91.56 83 SER A CA 1
ATOM 635 C C . SER A 1 83 ? 1.831 -2.627 -9.826 1.00 91.56 83 SER A C 1
ATOM 637 O O . SER A 1 83 ? 1.508 -1.481 -10.129 1.00 91.56 83 SER A O 1
ATOM 639 N N . VAL A 1 84 ? 3.086 -3.060 -9.801 1.00 93.25 84 VAL A N 1
ATOM 640 C CA . VAL A 1 84 ? 4.239 -2.232 -10.161 1.00 93.25 84 VAL A CA 1
ATOM 641 C C . VAL A 1 84 ? 5.056 -2.919 -11.240 1.00 93.25 84 VAL A C 1
ATOM 643 O O . VAL A 1 84 ? 5.136 -4.149 -11.303 1.00 93.25 84 VAL A O 1
ATOM 646 N N . THR A 1 85 ? 5.686 -2.113 -12.080 1.00 95.38 85 THR A N 1
ATOM 647 C CA . THR A 1 85 ? 6.503 -2.581 -13.199 1.00 95.38 85 THR A CA 1
ATOM 648 C C . THR A 1 85 ? 7.953 -2.169 -12.978 1.00 95.38 85 THR A C 1
ATOM 650 O O . THR A 1 85 ? 8.217 -1.105 -12.419 1.00 95.38 85 THR A O 1
ATOM 653 N N . HIS A 1 86 ? 8.902 -3.010 -13.380 1.00 95.88 86 HIS A N 1
ATOM 654 C CA . HIS A 1 86 ? 10.324 -2.703 -13.273 1.00 95.88 86 HIS A CA 1
ATOM 655 C C . HIS A 1 86 ? 10.710 -1.528 -14.188 1.00 95.88 86 HIS A C 1
ATOM 657 O O . HIS A 1 86 ? 10.234 -1.443 -15.320 1.00 95.88 86 HIS A O 1
ATOM 663 N N . LEU A 1 87 ? 11.594 -0.634 -13.728 1.00 93.38 87 LEU A N 1
ATOM 664 C CA . LEU A 1 87 ? 11.947 0.596 -14.457 1.00 93.38 87 LEU A CA 1
ATOM 665 C C . LEU A 1 87 ? 12.568 0.323 -15.835 1.00 93.38 87 LEU A C 1
ATOM 667 O O . LEU A 1 87 ? 12.231 0.987 -16.810 1.00 93.38 87 LEU A O 1
ATOM 671 N N . SER A 1 88 ? 13.462 -0.663 -15.918 1.00 92.69 88 SER A N 1
ATOM 672 C CA . SER A 1 88 ? 14.199 -0.979 -17.153 1.00 92.69 88 SER A CA 1
ATOM 673 C C . SER A 1 88 ? 13.546 -2.060 -18.016 1.00 92.69 88 SER A C 1
ATOM 675 O O . SER A 1 88 ? 13.980 -2.280 -19.141 1.00 92.69 88 SER A O 1
ATOM 677 N N . ASP A 1 89 ? 12.563 -2.786 -17.482 1.00 92.31 89 ASP A N 1
ATOM 678 C CA . ASP A 1 89 ? 11.996 -3.966 -18.140 1.00 92.31 89 ASP A CA 1
ATOM 679 C C . ASP A 1 89 ? 10.483 -4.034 -17.891 1.00 92.31 89 ASP A C 1
ATOM 681 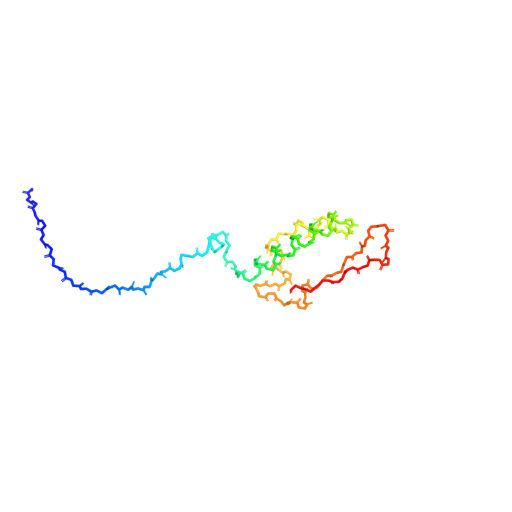O O . ASP A 1 89 ? 10.041 -4.592 -16.882 1.00 92.31 89 ASP A O 1
ATOM 685 N N . PRO A 1 90 ? 9.673 -3.488 -18.815 1.00 89.50 90 PRO A N 1
ATOM 686 C CA . PRO A 1 90 ? 8.225 -3.446 -18.664 1.00 89.50 90 PRO A CA 1
ATOM 687 C C . PRO A 1 90 ? 7.544 -4.818 -18.580 1.00 89.50 90 PRO A C 1
ATOM 689 O O . PRO A 1 90 ? 6.396 -4.905 -18.143 1.00 89.50 90 PRO A O 1
ATOM 692 N N . SER A 1 91 ? 8.226 -5.893 -18.994 1.00 90.56 91 SER A N 1
ATOM 693 C CA . SER A 1 91 ? 7.696 -7.257 -18.903 1.00 90.56 91 SER A CA 1
ATOM 694 C C . SER A 1 91 ? 7.750 -7.812 -17.475 1.00 90.56 91 SER A C 1
ATOM 696 O O . SER A 1 91 ? 6.941 -8.666 -17.103 1.00 90.56 91 SER A O 1
ATOM 698 N N . LYS A 1 92 ? 8.651 -7.281 -16.636 1.00 90.38 92 LYS A N 1
ATOM 699 C CA . LYS A 1 92 ? 8.777 -7.636 -15.220 1.00 90.38 92 LYS A CA 1
ATOM 700 C C . LYS A 1 92 ? 7.791 -6.822 -14.396 1.00 90.38 92 LYS A C 1
ATOM 702 O O . LYS A 1 92 ? 8.093 -5.731 -13.911 1.00 90.38 92 LYS A O 1
ATOM 707 N N . ARG A 1 93 ? 6.593 -7.378 -14.234 1.00 91.88 93 ARG A N 1
ATOM 708 C CA . ARG A 1 93 ? 5.520 -6.810 -13.417 1.00 91.88 93 ARG A CA 1
ATOM 709 C C . ARG A 1 93 ? 5.254 -7.678 -12.197 1.00 91.88 93 ARG A C 1
ATOM 711 O O . ARG A 1 93 ? 5.078 -8.887 -12.319 1.00 91.88 93 ARG A O 1
ATOM 718 N N . VAL A 1 94 ? 5.151 -7.040 -11.038 1.00 91.50 94 VAL A N 1
ATOM 719 C CA . VAL A 1 94 ? 4.724 -7.671 -9.788 1.00 91.50 94 VAL A CA 1
ATOM 720 C C . VAL A 1 94 ? 3.300 -7.226 -9.483 1.00 91.50 94 VAL A C 1
ATOM 722 O O . VAL A 1 94 ? 2.970 -6.046 -9.598 1.00 91.50 94 VAL A O 1
ATOM 725 N N . ILE A 1 95 ? 2.456 -8.183 -9.108 1.00 88.25 95 ILE A N 1
ATOM 726 C CA . ILE A 1 95 ? 1.113 -7.949 -8.577 1.00 88.25 95 ILE A CA 1
ATOM 727 C C . ILE A 1 95 ? 1.144 -8.402 -7.124 1.00 88.25 95 ILE A C 1
ATOM 729 O O . ILE A 1 95 ? 1.560 -9.528 -6.853 1.00 88.25 95 ILE A O 1
ATOM 733 N N . ASN A 1 96 ? 0.726 -7.536 -6.208 1.00 83.88 96 ASN A N 1
ATOM 734 C CA . ASN A 1 96 ? 0.736 -7.827 -4.781 1.00 83.88 96 ASN A CA 1
ATOM 735 C C . ASN A 1 96 ? -0.688 -7.814 -4.206 1.00 83.88 96 ASN A C 1
ATOM 737 O O . ASN A 1 96 ? -1.501 -6.973 -4.596 1.00 83.88 96 ASN A O 1
ATOM 741 N N . TYR A 1 97 ? -0.951 -8.757 -3.299 1.00 80.62 97 TYR A N 1
ATOM 742 C CA . TYR A 1 97 ? -2.178 -8.899 -2.517 1.00 80.62 97 TYR A CA 1
ATOM 743 C C . TYR A 1 97 ? -1.770 -8.779 -1.042 1.00 80.62 97 TYR A C 1
ATOM 745 O O . TYR A 1 97 ? -0.839 -9.476 -0.629 1.00 80.62 97 TYR A O 1
ATOM 753 N N . LEU A 1 98 ? -2.411 -7.874 -0.299 1.00 70.12 98 LEU A N 1
ATOM 754 C CA . LEU A 1 98 ? -2.111 -7.552 1.101 1.00 70.12 98 LEU A CA 1
ATOM 755 C C . LEU A 1 98 ? -3.213 -8.054 2.017 1.00 70.12 98 LEU A C 1
ATOM 757 O O . LEU A 1 98 ? -4.357 -7.643 1.755 1.00 70.12 98 LEU A O 1
#

Sequence (98 aa):
MEENGGSSGGGGEPNGETLGTCLSSLIDKGSVESHRYFLSRITLLEMLKDRGYSVPSSDINLSLHDFRQIYGQIPDVDRLRFSVTHLSDPSKRVINYL

Secondary structure (DSSP, 8-state):
-------------------PPPHHHHH--S-HHHHHHHHHHHHHHHHHHHTTB---HHHHS--HHHHHHHHTTTT-HHHH-EEEEBSS-TT-EEEE--

InterPro domains:
  IPR005571 RNA polymerase, Rpb5, N-terminal [PF03871] (33-95)
  IPR014381 DNA-directed RNA polymerase subunit Rpo5/Rpb5 [PTHR10535] (30-94)
  IPR036710 RNA polymerase Rpb5, N-terminal domain superfamily [G3DSA:3.40.1340.10] (28-97)
  IPR036710 RNA polymerase Rpb5, N-terminal domain superfamily [SSF53036] (31-93)

pLDDT: mean 80.76, std 18.36, range [35.06, 96.5]

Foldseek 3Di:
DDDDDDDDDDDDDPPPPPPPDPVCCVVDVFAPQLVVLLVVQLVVLVVCVVVQWDRDPCSNPDDSVNSCVQQNSNGDQVSSWDKIAHPVHRVRMDIDTD